Protein AF-A0A3D5WNS2-F1 (afdb_monomer)

Secondary structure (DSSP, 8-state):
--EEEEESS-SS--TTSPEEEEE-TTPPP------TTHHHHHHHHHHHHHTSSS----TTTTTT-TTGGGG--HHHHHHTT--HHHHTT------PPPPPHHHHHHHHHSSTT-HHHHHHHHHHTTT------HHHHHHHHHHHHHTTSTHHHHHHHHHHHHHHHH-

Nearest PDB structures (foldseek):
  8e91-assembly1_F  TM=7.925E-01  e=9.449E-11  Escherichia coli
  6pos-assembly1_D  TM=8.264E-01  e=2.969E-10  Escherichia coli
  6pp8-assembly1_B  TM=8.142E-01  e=6.249E-10  Escherichia coli
  6po3-assembly1_D  TM=8.310E-01  e=1.315E-09  Escherichia coli
  6pp5-assembly1_E  TM=8.214E-01  e=1.242E-09  Escherichia coli

Sequence (167 aa):
GADVEVPVGATNKNAMVPMTTINTRNILFICGGAFPELDKTIKNRLTKQSAIGFMSELKDKYDDDANILEQVTTEDLREFGMIPEFLGRLPVVFTLQAMTEDMLAQVLTQPKNAILKQYQKLLALDEVDLQFDDGAIRAIAKQAAEKKTGARALRAIIEKFMLDIMY

Mean predicted aligned error: 8.2 Å

Radius of gyration: 23.69 Å; Cα contacts (8 Å, |Δi|>4): 138; chains: 1; bounding box: 39×67×57 Å

pLDDT: mean 87.05, std 9.81, range [51.44, 95.62]

Structure (mmCIF, N/CA/C/O backbone):
data_AF-A0A3D5WNS2-F1
#
_entry.id   AF-A0A3D5WNS2-F1
#
loop_
_atom_site.group_PDB
_atom_site.id
_atom_site.type_symbol
_atom_site.label_atom_id
_atom_site.label_alt_id
_atom_site.label_comp_id
_atom_site.label_asym_id
_atom_site.label_entity_id
_atom_site.label_seq_id
_atom_site.pdbx_PDB_ins_code
_atom_site.Cartn_x
_atom_site.Cartn_y
_atom_site.Cartn_z
_atom_site.occupancy
_atom_site.B_iso_or_equiv
_atom_site.auth_seq_id
_atom_site.auth_comp_id
_atom_site.auth_asym_id
_atom_site.auth_atom_id
_atom_site.pdbx_PDB_model_num
ATOM 1 N N . GLY A 1 1 ? 8.238 -17.483 -20.725 1.00 84.75 1 GLY A N 1
ATOM 2 C CA . GLY A 1 1 ? 8.199 -18.646 -19.822 1.00 84.75 1 GLY A CA 1
ATOM 3 C C . GLY A 1 1 ? 9.406 -19.513 -20.084 1.00 84.75 1 GLY A C 1
ATOM 4 O O . GLY A 1 1 ? 9.865 -19.551 -21.218 1.00 84.75 1 GLY A O 1
ATOM 5 N N . ALA A 1 2 ? 9.909 -20.157 -19.044 1.00 91.88 2 ALA A N 1
ATOM 6 C CA . ALA A 1 2 ? 11.010 -21.113 -19.065 1.00 91.88 2 ALA A CA 1
ATOM 7 C C . ALA A 1 2 ? 10.658 -22.309 -18.169 1.00 91.88 2 ALA A C 1
ATOM 9 O O . ALA A 1 2 ? 9.887 -22.143 -17.215 1.00 91.88 2 ALA A O 1
ATOM 10 N N . ASP A 1 3 ? 11.231 -23.471 -18.469 1.00 95.19 3 ASP A N 1
ATOM 11 C CA . ASP A 1 3 ? 11.198 -24.636 -17.589 1.00 95.19 3 ASP A CA 1
ATOM 12 C C . ASP A 1 3 ? 12.325 -24.509 -16.562 1.00 95.19 3 ASP A C 1
ATOM 14 O O . ASP A 1 3 ? 13.487 -24.304 -16.917 1.00 95.19 3 ASP A O 1
ATOM 18 N N . VAL A 1 4 ? 11.970 -24.555 -15.278 1.00 93.00 4 VAL A N 1
ATOM 19 C CA . VAL A 1 4 ? 12.895 -24.323 -14.164 1.00 93.00 4 VAL A CA 1
ATOM 20 C C . VAL A 1 4 ? 12.798 -25.475 -13.176 1.00 93.00 4 VAL A C 1
ATOM 22 O O . VAL A 1 4 ? 11.704 -25.853 -12.764 1.00 93.00 4 VAL A O 1
ATOM 25 N N . GLU A 1 5 ? 13.943 -26.011 -12.760 1.00 91.44 5 GLU A N 1
ATOM 26 C CA . GLU A 1 5 ? 13.999 -27.028 -11.710 1.00 91.44 5 GLU A CA 1
ATOM 27 C C . GLU A 1 5 ? 13.939 -26.393 -10.318 1.00 91.44 5 GLU A C 1
ATOM 29 O O . GLU A 1 5 ? 14.763 -25.528 -9.968 1.00 91.44 5 GLU A O 1
ATOM 34 N N . VAL A 1 6 ? 12.979 -26.851 -9.514 1.00 90.19 6 VAL A N 1
ATOM 35 C CA . VAL A 1 6 ? 12.788 -26.430 -8.123 1.00 90.19 6 VAL A CA 1
ATOM 36 C C . VAL A 1 6 ? 12.886 -27.626 -7.166 1.00 90.19 6 VAL A C 1
ATOM 38 O O . VAL A 1 6 ? 12.419 -28.714 -7.508 1.00 90.19 6 VAL A O 1
ATOM 41 N N . PRO A 1 7 ? 13.476 -27.446 -5.971 1.00 89.56 7 PRO A N 1
ATOM 42 C CA . PRO A 1 7 ? 13.540 -28.495 -4.961 1.00 89.56 7 PRO A CA 1
ATOM 43 C C . PRO A 1 7 ? 12.155 -28.790 -4.375 1.00 89.56 7 PRO A C 1
ATOM 45 O O . PRO A 1 7 ? 11.381 -27.876 -4.082 1.00 89.56 7 PRO A O 1
ATOM 48 N N . VAL A 1 8 ? 11.853 -30.068 -4.165 1.00 86.12 8 VAL A N 1
ATOM 49 C CA . VAL A 1 8 ? 10.630 -30.530 -3.501 1.00 86.12 8 VAL A CA 1
ATOM 50 C C . VAL A 1 8 ? 10.961 -30.895 -2.056 1.00 86.12 8 VAL A C 1
ATOM 52 O O . VAL A 1 8 ? 11.847 -31.702 -1.796 1.00 86.12 8 VAL A O 1
ATOM 55 N N . GLY A 1 9 ? 10.247 -30.299 -1.099 1.00 78.25 9 GLY A N 1
ATOM 56 C CA . GLY A 1 9 ? 10.393 -30.626 0.326 1.00 78.25 9 GLY A CA 1
ATOM 57 C C . GLY A 1 9 ? 11.631 -30.041 1.019 1.00 78.25 9 GLY A C 1
ATOM 58 O O . GLY A 1 9 ? 11.831 -30.299 2.202 1.00 78.25 9 GLY A O 1
ATOM 59 N N . ALA A 1 10 ? 12.435 -29.226 0.332 1.00 76.06 10 ALA A N 1
ATOM 60 C CA . ALA A 1 10 ? 13.524 -28.462 0.935 1.00 76.06 10 ALA A CA 1
ATOM 61 C C . ALA A 1 10 ? 13.638 -27.072 0.297 1.00 76.06 10 ALA A C 1
ATOM 63 O O . ALA A 1 10 ? 13.294 -26.873 -0.865 1.00 76.06 10 ALA A O 1
ATOM 64 N N . THR A 1 11 ? 14.139 -26.103 1.059 1.00 71.31 11 THR A N 1
ATOM 65 C CA . THR A 1 11 ? 14.317 -24.712 0.613 1.00 71.31 11 THR A CA 1
ATOM 66 C C . THR A 1 11 ? 15.625 -24.477 -0.145 1.00 71.31 11 THR A C 1
ATOM 68 O O . THR A 1 11 ? 15.723 -23.512 -0.898 1.00 71.31 11 THR A O 1
ATOM 71 N N . ASN A 1 12 ? 16.615 -25.362 0.009 1.00 73.38 12 ASN A N 1
ATOM 72 C CA . ASN A 1 12 ? 17.928 -25.232 -0.620 1.00 73.38 12 ASN A CA 1
ATOM 73 C C . ASN A 1 12 ? 18.110 -26.231 -1.763 1.00 73.38 12 ASN A C 1
ATOM 75 O O . ASN A 1 12 ? 17.768 -27.408 -1.644 1.00 73.38 12 ASN A O 1
ATOM 79 N N . LYS A 1 13 ? 18.731 -25.769 -2.852 1.00 65.19 13 LYS A N 1
ATOM 80 C CA . LYS A 1 13 ? 19.207 -26.632 -3.937 1.00 65.19 13 LYS A CA 1
ATOM 81 C C . LYS A 1 13 ? 20.469 -27.360 -3.475 1.00 65.19 13 LYS A C 1
ATOM 83 O O . LYS A 1 13 ? 21.562 -26.812 -3.552 1.00 65.19 13 LYS A O 1
ATOM 88 N N . ASN A 1 14 ? 20.310 -28.576 -2.967 1.00 73.62 14 ASN A N 1
ATOM 89 C CA . ASN A 1 14 ? 21.417 -29.496 -2.716 1.00 73.62 14 ASN A CA 1
ATOM 90 C C . ASN A 1 14 ? 21.247 -30.731 -3.613 1.00 73.62 14 ASN A C 1
ATOM 92 O O . ASN A 1 14 ? 20.119 -31.108 -3.919 1.00 73.62 14 ASN A O 1
ATOM 96 N N . ALA A 1 15 ? 22.346 -31.361 -4.028 1.00 68.38 15 ALA A N 1
ATOM 97 C CA . ALA A 1 15 ? 22.359 -32.420 -5.046 1.00 68.38 15 ALA A CA 1
ATOM 98 C C . ALA A 1 15 ? 21.506 -33.655 -4.690 1.00 68.38 15 ALA A C 1
ATOM 100 O O . ALA A 1 15 ? 21.114 -34.410 -5.570 1.00 68.38 15 ALA A O 1
ATOM 101 N N . MET A 1 16 ? 21.216 -33.857 -3.403 1.00 75.19 16 MET A N 1
ATOM 102 C CA . MET A 1 16 ? 20.423 -34.981 -2.898 1.00 75.19 16 MET A CA 1
ATOM 103 C C . MET A 1 16 ? 18.919 -34.663 -2.777 1.00 75.19 16 MET A C 1
ATOM 105 O O . MET A 1 16 ? 18.137 -35.530 -2.394 1.00 75.19 16 MET A O 1
ATOM 109 N N . VAL A 1 17 ? 18.504 -33.424 -3.064 1.00 81.38 17 VAL A N 1
ATOM 110 C CA . VAL A 1 17 ? 17.104 -32.997 -2.951 1.00 81.38 17 VAL A CA 1
ATOM 111 C C . VAL A 1 17 ? 16.360 -33.352 -4.241 1.00 81.38 17 VAL A C 1
ATOM 113 O O . VAL A 1 17 ? 16.830 -32.987 -5.319 1.00 81.38 17 VAL A O 1
ATOM 116 N N . PRO A 1 18 ? 15.201 -34.030 -4.167 1.00 83.12 18 PRO A N 1
ATOM 117 C CA . PRO A 1 18 ? 14.396 -34.307 -5.348 1.00 83.12 18 PRO A CA 1
ATOM 118 C C . PRO A 1 18 ? 13.964 -32.996 -6.011 1.00 83.12 18 PRO A C 1
ATOM 120 O O . PRO A 1 18 ? 13.417 -32.104 -5.361 1.00 83.12 18 PRO A O 1
ATOM 123 N N . MET A 1 19 ? 14.216 -32.886 -7.313 1.00 88.06 19 MET A N 1
ATOM 124 C CA . MET A 1 19 ? 13.867 -31.719 -8.119 1.00 88.06 19 MET A CA 1
ATOM 125 C C . MET A 1 19 ? 12.610 -32.012 -8.936 1.00 88.06 19 MET A C 1
ATOM 127 O O . MET A 1 19 ? 12.396 -33.138 -9.383 1.00 88.06 19 MET A O 1
ATOM 131 N N . THR A 1 20 ? 11.785 -30.993 -9.150 1.00 90.62 20 THR A N 1
ATOM 132 C CA . THR A 1 20 ? 10.671 -31.047 -10.098 1.00 90.62 20 THR A CA 1
ATOM 133 C C . THR A 1 20 ? 10.786 -29.908 -11.098 1.00 90.62 20 THR A C 1
ATOM 135 O O . THR A 1 20 ? 11.241 -28.810 -10.764 1.00 90.62 20 THR A O 1
ATOM 138 N N . THR A 1 21 ? 10.387 -30.167 -12.337 1.00 93.31 21 THR A N 1
ATOM 139 C CA . THR A 1 21 ? 10.397 -29.172 -13.407 1.00 93.31 21 THR A CA 1
ATOM 140 C C . THR A 1 21 ? 9.088 -28.393 -13.394 1.00 93.31 21 THR A C 1
ATOM 142 O O . THR A 1 21 ? 8.007 -28.974 -13.495 1.00 93.31 21 THR A O 1
ATOM 145 N N . ILE A 1 22 ? 9.178 -27.067 -13.303 1.00 94.19 22 ILE A N 1
ATOM 146 C CA . ILE A 1 22 ? 8.030 -26.161 -13.375 1.00 94.19 22 ILE A CA 1
ATOM 147 C C . ILE A 1 22 ? 8.136 -25.294 -14.624 1.00 94.19 22 ILE A C 1
ATOM 149 O O . ILE A 1 22 ? 9.118 -24.577 -14.815 1.00 94.19 22 ILE A O 1
ATOM 153 N N . ASN A 1 23 ? 7.075 -25.293 -15.430 1.00 95.44 23 ASN A N 1
ATOM 154 C CA . ASN A 1 23 ? 6.929 -24.371 -16.547 1.00 95.44 23 ASN A CA 1
ATOM 155 C C . ASN A 1 23 ? 6.353 -23.028 -16.072 1.00 95.44 23 ASN A C 1
ATOM 157 O O . ASN A 1 23 ? 5.238 -22.954 -15.556 1.00 95.44 23 ASN A O 1
ATOM 161 N N . THR A 1 24 ? 7.088 -21.939 -16.290 1.00 95.62 24 THR A N 1
ATOM 162 C CA . THR A 1 24 ? 6.694 -20.592 -15.832 1.00 95.62 24 THR A CA 1
ATOM 163 C C . THR A 1 24 ? 5.862 -19.795 -16.846 1.00 95.62 24 THR A C 1
ATOM 165 O O . THR A 1 24 ? 5.609 -18.611 -16.632 1.00 95.62 24 THR A O 1
ATOM 168 N N . ARG A 1 25 ? 5.437 -20.381 -17.979 1.00 94.81 25 ARG A N 1
ATOM 169 C CA . ARG A 1 25 ? 4.739 -19.654 -19.063 1.00 94.81 25 ARG A CA 1
ATOM 170 C C . ARG A 1 25 ? 3.423 -19.015 -18.620 1.00 94.81 25 ARG A C 1
ATOM 172 O O . ARG A 1 25 ? 3.144 -17.908 -19.063 1.00 94.81 25 ARG A O 1
ATOM 179 N N . ASN A 1 26 ? 2.659 -19.697 -17.770 1.00 94.94 26 ASN A N 1
ATOM 180 C CA . ASN A 1 26 ? 1.325 -19.264 -17.335 1.00 94.94 26 ASN A CA 1
ATOM 181 C C . ASN A 1 26 ? 1.296 -18.800 -15.870 1.00 94.94 26 ASN A C 1
ATOM 183 O O . ASN A 1 26 ? 0.229 -18.705 -15.270 1.00 94.94 26 ASN A O 1
ATOM 187 N N . ILE A 1 27 ? 2.462 -18.535 -15.281 1.00 95.56 27 ILE A N 1
ATOM 188 C CA . ILE A 1 27 ? 2.552 -17.965 -13.938 1.00 95.56 27 ILE A CA 1
ATOM 189 C C . ILE A 1 27 ? 2.427 -16.446 -14.067 1.00 95.56 27 ILE A C 1
ATOM 191 O O . ILE A 1 27 ? 3.184 -15.822 -14.810 1.00 95.56 27 ILE A O 1
ATOM 195 N N . LEU A 1 28 ? 1.470 -15.855 -13.350 1.00 94.75 28 LEU A N 1
ATOM 196 C CA . LEU A 1 28 ? 1.337 -14.405 -13.255 1.00 94.75 28 LEU A CA 1
ATOM 197 C C . LEU A 1 28 ? 2.433 -13.853 -12.340 1.00 94.75 28 LEU A C 1
ATOM 199 O O . LEU A 1 28 ? 2.541 -14.250 -11.181 1.00 94.75 28 LEU A O 1
ATOM 203 N N . PHE A 1 29 ? 3.205 -12.901 -12.854 1.00 94.50 29 PHE A N 1
ATOM 204 C CA . PHE A 1 29 ? 4.195 -12.166 -12.079 1.00 94.50 29 PHE A CA 1
ATOM 205 C C . PHE A 1 29 ? 3.656 -10.774 -11.763 1.00 94.50 29 PHE A C 1
ATOM 207 O O . PHE A 1 29 ? 3.335 -10.009 -12.670 1.00 94.50 29 PHE A O 1
ATOM 214 N N . ILE A 1 30 ? 3.572 -10.450 -10.473 1.00 94.75 30 ILE A N 1
ATOM 215 C CA . ILE A 1 30 ? 3.274 -9.101 -9.989 1.00 94.75 30 ILE A CA 1
ATOM 216 C C . ILE A 1 30 ? 4.536 -8.593 -9.299 1.00 94.75 30 ILE A C 1
ATOM 218 O O . ILE A 1 30 ? 4.905 -9.069 -8.226 1.00 94.75 30 ILE A O 1
ATOM 222 N N . CYS A 1 31 ? 5.214 -7.647 -9.941 1.00 92.44 31 CYS A N 1
ATOM 223 C CA . CYS A 1 31 ? 6.400 -6.992 -9.406 1.00 92.44 31 CYS A CA 1
ATOM 224 C C . CYS A 1 31 ? 5.989 -5.633 -8.836 1.00 92.44 31 CYS A C 1
ATOM 226 O O . CYS A 1 31 ? 5.530 -4.769 -9.575 1.00 92.44 31 CYS A O 1
ATOM 228 N N . GLY A 1 32 ? 6.140 -5.451 -7.526 1.00 92.19 32 GLY A N 1
ATOM 229 C CA . GLY A 1 32 ? 5.806 -4.207 -6.837 1.00 92.19 32 GLY A CA 1
ATOM 230 C C . GLY A 1 32 ? 6.938 -3.769 -5.919 1.00 92.19 32 GLY A C 1
ATOM 231 O O . GLY A 1 32 ? 7.647 -4.601 -5.354 1.00 92.19 32 GLY A O 1
ATOM 232 N N . GLY A 1 33 ? 7.101 -2.460 -5.767 1.00 90.69 33 GLY A N 1
ATOM 233 C CA . GLY A 1 33 ? 8.135 -1.864 -4.931 1.00 90.69 33 GLY A CA 1
ATOM 234 C C . GLY A 1 33 ? 7.880 -0.380 -4.705 1.00 90.69 33 GLY A C 1
ATOM 235 O O . GLY A 1 33 ? 6.992 0.210 -5.317 1.00 90.69 33 GLY A O 1
ATOM 236 N N . ALA A 1 34 ? 8.662 0.210 -3.805 1.00 88.56 34 ALA A N 1
ATOM 237 C CA . ALA A 1 34 ? 8.768 1.657 -3.702 1.00 88.56 34 ALA A CA 1
ATOM 238 C C . ALA A 1 34 ? 9.910 2.120 -4.610 1.00 88.56 34 ALA A C 1
ATOM 240 O O . ALA A 1 34 ? 10.982 1.514 -4.601 1.00 88.56 34 ALA A O 1
ATOM 241 N N . PHE A 1 35 ? 9.684 3.201 -5.352 1.00 90.88 35 PHE A N 1
ATOM 242 C CA . PHE A 1 35 ? 10.666 3.802 -6.253 1.00 90.88 35 PHE A CA 1
ATOM 243 C C . PHE A 1 35 ? 10.939 5.239 -5.793 1.00 90.88 35 PHE A C 1
ATOM 245 O O . PHE A 1 35 ? 10.347 6.174 -6.332 1.00 90.88 35 PHE A O 1
ATOM 252 N N . PRO A 1 36 ? 11.752 5.433 -4.734 1.00 86.94 36 PRO A N 1
ATOM 253 C CA . PRO A 1 36 ? 12.115 6.770 -4.277 1.00 86.94 36 PRO A CA 1
ATOM 254 C C . PRO A 1 36 ? 12.754 7.551 -5.421 1.00 86.94 36 PRO A C 1
ATOM 256 O O . PRO A 1 36 ? 13.501 6.966 -6.191 1.00 86.94 36 PRO A O 1
ATOM 259 N N . GLU A 1 37 ? 12.505 8.854 -5.510 1.00 88.81 37 GLU A N 1
ATOM 260 C CA . GLU A 1 37 ? 13.085 9.745 -6.528 1.00 88.81 37 GLU A CA 1
ATOM 261 C C . GLU A 1 37 ? 12.565 9.561 -7.958 1.00 88.81 37 GLU A C 1
ATOM 263 O O . GLU A 1 37 ? 12.860 10.396 -8.814 1.00 88.81 37 GLU A O 1
ATOM 268 N N . LEU A 1 38 ? 11.737 8.546 -8.229 1.00 92.81 38 LEU A N 1
ATOM 269 C CA . LEU A 1 38 ? 11.050 8.428 -9.518 1.00 92.81 38 LEU A CA 1
ATOM 270 C C . LEU A 1 38 ? 10.148 9.645 -9.783 1.00 92.81 38 LEU A C 1
ATOM 272 O O . LEU A 1 38 ? 10.038 10.105 -10.918 1.00 92.81 38 LEU A O 1
ATOM 276 N N . ASP A 1 39 ? 9.572 10.216 -8.726 1.00 90.56 39 ASP A N 1
ATOM 277 C CA . ASP A 1 39 ? 8.843 11.482 -8.756 1.00 90.56 39 ASP A CA 1
ATOM 278 C C . ASP A 1 39 ? 9.702 12.626 -9.319 1.00 90.56 39 ASP A C 1
ATOM 280 O O . ASP A 1 39 ? 9.226 13.395 -10.152 1.00 90.56 39 ASP A O 1
ATOM 284 N N . LYS A 1 40 ? 10.988 12.702 -8.951 1.00 90.31 40 LYS A N 1
ATOM 285 C CA . LYS A 1 40 ? 11.919 13.715 -9.474 1.00 90.31 40 LYS A CA 1
ATOM 286 C C . LYS A 1 40 ? 12.186 13.517 -10.964 1.00 90.31 40 LYS A C 1
ATOM 288 O O . LYS A 1 40 ? 12.212 14.497 -11.707 1.00 90.31 40 LYS A O 1
ATOM 293 N N . THR A 1 41 ? 12.366 12.273 -11.413 1.00 92.06 41 THR A N 1
ATOM 294 C CA . THR A 1 41 ? 12.555 11.945 -12.838 1.00 92.06 41 THR A CA 1
ATOM 295 C C . THR A 1 41 ? 11.344 12.382 -13.662 1.00 92.06 41 THR A C 1
ATOM 297 O O . THR A 1 41 ? 11.493 13.111 -14.646 1.00 92.06 41 THR A O 1
ATOM 300 N N . ILE A 1 42 ? 10.139 12.043 -13.194 1.00 92.38 42 ILE A N 1
ATOM 301 C CA . ILE A 1 42 ? 8.875 12.436 -13.831 1.00 92.38 42 ILE A CA 1
ATOM 302 C C . ILE A 1 42 ? 8.745 13.967 -13.874 1.00 92.38 42 ILE A C 1
ATOM 304 O O . ILE A 1 42 ? 8.504 14.534 -14.945 1.00 92.38 4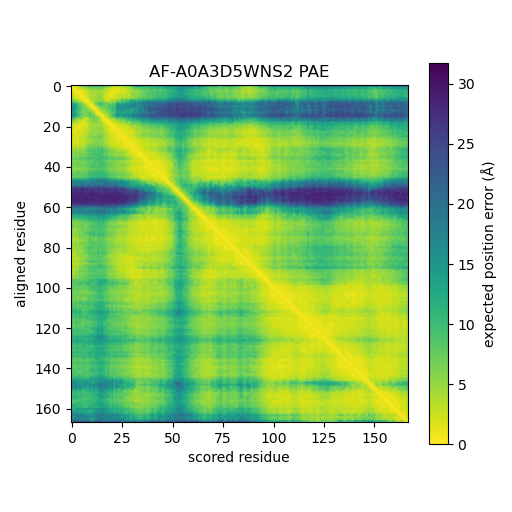2 ILE A O 1
ATOM 308 N N . LYS A 1 43 ? 8.964 14.654 -12.741 1.00 89.44 43 LYS A N 1
ATOM 309 C CA . LYS A 1 43 ? 8.943 16.127 -12.655 1.00 89.44 43 LYS A CA 1
ATOM 310 C C . LYS A 1 43 ? 9.898 16.761 -13.657 1.00 89.44 43 LYS A C 1
ATOM 312 O O . LYS A 1 43 ? 9.499 17.628 -14.430 1.00 89.44 43 LYS A O 1
ATOM 317 N N . ASN A 1 44 ? 11.146 16.298 -13.694 1.00 88.44 44 ASN A N 1
ATOM 318 C CA . ASN A 1 44 ? 12.162 16.828 -14.597 1.00 88.44 44 ASN A CA 1
ATOM 319 C C . ASN A 1 44 ? 11.729 16.729 -16.063 1.00 88.44 44 ASN A C 1
ATOM 321 O O . ASN A 1 44 ? 11.920 17.686 -16.818 1.00 88.44 44 ASN A O 1
ATOM 325 N N . ARG A 1 45 ? 11.127 15.607 -16.471 1.00 89.56 45 ARG A N 1
ATOM 326 C CA . ARG A 1 45 ? 10.599 15.440 -17.830 1.00 89.56 45 ARG A CA 1
ATOM 327 C C . ARG A 1 45 ? 9.449 16.410 -18.112 1.00 89.56 45 ARG A C 1
ATOM 329 O O . ARG A 1 45 ? 9.491 17.113 -19.124 1.00 89.56 45 ARG A O 1
ATOM 336 N N . LEU A 1 46 ? 8.451 16.475 -17.228 1.00 86.75 46 LEU A N 1
ATOM 337 C CA . LEU A 1 46 ? 7.267 17.329 -17.404 1.00 86.75 46 LEU A CA 1
ATOM 338 C C . LEU A 1 46 ? 7.632 18.823 -17.442 1.00 86.75 46 LEU A C 1
ATOM 340 O O . LEU A 1 46 ? 7.128 19.577 -18.282 1.00 86.75 46 LEU A O 1
ATOM 344 N N . THR A 1 47 ? 8.564 19.253 -16.591 1.00 82.81 47 THR A N 1
ATOM 345 C CA . THR A 1 47 ? 9.043 20.640 -16.547 1.00 82.81 47 THR A CA 1
ATOM 346 C C . THR A 1 47 ? 9.883 20.989 -17.777 1.00 82.81 47 THR A C 1
ATOM 348 O O . THR A 1 47 ? 9.714 22.071 -18.340 1.00 82.81 47 THR A O 1
ATOM 351 N N . LYS A 1 48 ? 10.739 20.075 -18.266 1.00 78.19 48 LYS A N 1
ATOM 352 C CA . LYS A 1 48 ? 11.506 20.277 -19.514 1.00 78.19 48 LYS A CA 1
ATOM 353 C C . LYS A 1 48 ? 10.595 20.417 -20.736 1.00 78.19 48 LYS A C 1
ATOM 355 O O . LYS A 1 48 ? 10.836 21.296 -21.558 1.00 78.19 48 LYS A O 1
ATOM 360 N N . GLN A 1 49 ? 9.544 19.600 -20.842 1.00 69.81 49 GLN A N 1
ATOM 361 C CA . GLN A 1 49 ? 8.555 19.709 -21.925 1.00 69.81 49 GLN A CA 1
ATOM 362 C C . GLN A 1 49 ? 7.811 21.052 -21.901 1.00 69.81 49 GLN A C 1
ATOM 364 O O . GLN A 1 49 ? 7.516 21.612 -22.953 1.00 69.81 49 GLN A O 1
ATOM 369 N N . SER A 1 50 ? 7.560 21.596 -20.709 1.00 65.88 50 SER A N 1
ATOM 370 C CA . SER A 1 50 ? 6.821 22.852 -20.520 1.00 65.88 50 SER A CA 1
ATOM 371 C C . SER A 1 50 ? 7.671 24.114 -20.751 1.00 65.88 50 SER A C 1
ATOM 373 O O . SER A 1 50 ? 7.122 25.200 -20.908 1.00 65.88 50 SER A O 1
ATOM 375 N N . ALA A 1 51 ? 9.004 23.999 -20.778 1.00 62.31 51 ALA A N 1
ATOM 376 C CA . ALA A 1 51 ? 9.926 25.134 -20.900 1.00 62.31 51 ALA A CA 1
ATOM 377 C C . ALA A 1 51 ? 10.158 25.618 -22.349 1.00 62.31 51 ALA A C 1
ATOM 379 O O . ALA A 1 51 ? 10.774 26.664 -22.555 1.00 62.31 51 ALA A O 1
ATOM 380 N N . ILE A 1 52 ? 9.677 24.884 -23.358 1.00 62.22 52 ILE A N 1
ATOM 381 C CA . ILE A 1 52 ? 9.814 25.239 -24.779 1.00 62.22 52 ILE A CA 1
ATOM 382 C C . ILE A 1 52 ? 8.571 26.040 -25.206 1.00 62.22 52 ILE A C 1
ATOM 384 O O . ILE A 1 52 ? 7.645 25.516 -25.817 1.00 62.22 52 ILE A O 1
ATOM 388 N N . GLY A 1 53 ? 8.523 27.323 -24.836 1.00 54.88 53 GLY A N 1
ATOM 389 C CA . GLY A 1 53 ? 7.440 28.243 -25.200 1.00 54.88 53 GLY A CA 1
ATOM 390 C C . GLY A 1 53 ? 7.617 29.630 -24.575 1.00 54.88 53 GLY A C 1
ATOM 391 O O . GLY A 1 53 ? 8.108 29.751 -23.460 1.00 54.88 53 GLY A O 1
ATOM 392 N N . PHE A 1 54 ? 7.214 30.685 -25.290 1.00 56.31 54 PHE A N 1
ATOM 393 C CA . PHE A 1 54 ? 7.440 32.115 -24.982 1.00 56.31 54 PHE A CA 1
ATOM 394 C C . PHE A 1 54 ? 6.735 32.654 -23.703 1.00 56.31 54 PHE A C 1
ATOM 396 O O . PHE A 1 54 ? 6.671 33.863 -23.505 1.00 56.31 54 PHE A O 1
ATOM 403 N N . MET A 1 55 ? 6.204 31.775 -22.844 1.00 51.44 55 MET A N 1
ATOM 404 C CA . MET A 1 55 ? 5.431 32.061 -21.620 1.00 51.44 55 MET A CA 1
ATOM 405 C C . MET A 1 55 ? 5.821 31.060 -20.510 1.00 51.44 55 MET A C 1
ATOM 407 O O . MET A 1 55 ? 5.015 30.235 -20.083 1.00 51.44 55 MET A O 1
ATOM 411 N N . SER A 1 56 ? 7.087 31.044 -20.089 1.00 55.88 56 SER A N 1
ATOM 412 C CA . SER A 1 56 ? 7.624 30.041 -19.156 1.00 55.88 56 SER A CA 1
ATOM 413 C C . SER A 1 56 ? 7.373 30.372 -17.674 1.00 55.88 56 SER A C 1
ATOM 415 O O . SER A 1 56 ? 8.304 30.480 -16.880 1.00 55.88 56 SER A O 1
ATOM 417 N N . GLU A 1 57 ? 6.106 30.456 -17.269 1.00 55.16 57 GLU A N 1
ATOM 418 C CA . GLU A 1 57 ? 5.697 30.449 -15.852 1.00 55.16 57 GLU A CA 1
ATOM 419 C C . GLU A 1 57 ? 5.147 29.071 -15.453 1.00 55.16 57 GLU A C 1
ATOM 421 O O . GLU A 1 57 ? 3.952 28.913 -15.233 1.00 55.16 57 GLU A O 1
ATOM 426 N N . LEU A 1 58 ? 5.978 28.022 -15.417 1.00 57.38 58 LEU A N 1
ATOM 427 C CA . LEU A 1 58 ? 5.480 26.669 -15.093 1.00 57.38 58 LEU A CA 1
ATOM 428 C C . LEU A 1 58 ? 6.442 25.788 -14.279 1.00 57.38 58 LEU A C 1
ATOM 430 O O . LEU A 1 58 ? 6.239 24.577 -14.220 1.00 57.38 58 LEU A O 1
ATOM 434 N N . LYS A 1 59 ? 7.470 26.352 -13.626 1.00 56.16 59 LYS A N 1
ATOM 435 C CA . LYS A 1 59 ? 8.386 25.537 -12.801 1.00 56.16 59 LYS A CA 1
ATOM 436 C C . LYS A 1 59 ? 7.693 24.853 -11.617 1.00 56.16 59 LYS A C 1
ATOM 438 O O . LYS A 1 59 ? 8.079 23.738 -11.292 1.00 56.16 59 LYS A O 1
ATOM 443 N N . ASP A 1 60 ? 6.616 25.440 -11.098 1.00 65.38 60 ASP A N 1
ATOM 444 C CA . ASP A 1 60 ? 6.017 24.998 -9.832 1.00 65.38 60 ASP A CA 1
ATOM 445 C C . ASP A 1 60 ? 4.724 24.179 -10.016 1.00 65.38 60 ASP A C 1
ATOM 447 O O . ASP A 1 60 ? 4.160 23.677 -9.048 1.00 65.38 60 ASP A O 1
ATOM 451 N N . LYS A 1 61 ? 4.238 23.991 -11.256 1.00 71.75 61 LYS A N 1
ATOM 452 C CA . LYS A 1 61 ? 2.928 23.353 -11.518 1.00 71.75 61 LYS A CA 1
ATOM 453 C C . LYS A 1 61 ? 2.820 21.928 -10.961 1.00 71.75 61 LYS A C 1
ATOM 455 O O . LYS A 1 61 ? 1.728 21.488 -10.618 1.00 71.75 61 LYS A O 1
ATOM 460 N N . TYR A 1 62 ? 3.934 21.207 -10.921 1.00 74.81 62 TYR A N 1
ATOM 461 C CA . TYR A 1 62 ? 3.971 19.793 -10.552 1.00 74.81 62 TYR A CA 1
ATOM 462 C C . TYR A 1 62 ? 4.616 19.552 -9.188 1.00 74.81 62 TYR A C 1
ATOM 464 O O . TYR A 1 62 ? 4.795 18.397 -8.802 1.00 74.81 62 TYR A O 1
ATOM 472 N N . ASP A 1 63 ? 5.001 20.605 -8.459 1.00 74.25 63 ASP A N 1
ATOM 473 C CA . ASP A 1 63 ? 5.776 20.415 -7.238 1.00 74.25 63 ASP A CA 1
ATOM 474 C C . ASP A 1 63 ? 4.960 19.838 -6.081 1.00 74.25 63 ASP A C 1
ATOM 476 O O . ASP A 1 63 ? 5.463 18.954 -5.378 1.00 74.25 63 ASP A O 1
ATOM 480 N N . ASP A 1 64 ? 3.687 20.225 -5.994 1.00 75.56 64 ASP A N 1
ATOM 48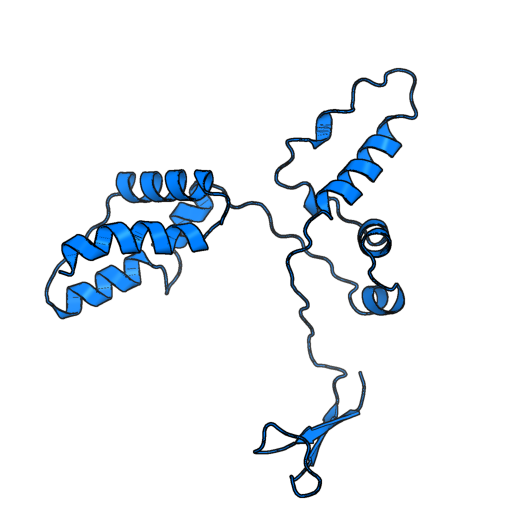1 C CA . ASP A 1 64 ? 2.737 19.786 -4.967 1.00 75.56 64 ASP A CA 1
ATOM 482 C C . ASP A 1 64 ? 1.797 18.652 -5.426 1.00 75.56 64 ASP A C 1
ATOM 484 O O . ASP A 1 64 ? 0.844 18.306 -4.724 1.00 75.56 64 ASP A O 1
ATOM 488 N N . ASP A 1 65 ? 2.041 18.047 -6.594 1.00 82.56 65 ASP A N 1
ATOM 489 C CA . ASP A 1 65 ? 1.203 16.950 -7.089 1.00 82.56 65 ASP A CA 1
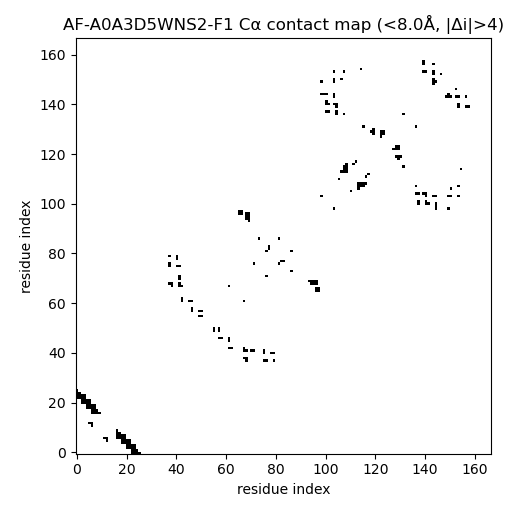ATOM 490 C C . ASP A 1 65 ? 1.487 15.642 -6.327 1.00 82.56 65 ASP A C 1
ATOM 492 O O . ASP A 1 65 ? 2.460 14.925 -6.584 1.00 82.56 65 ASP A O 1
ATOM 496 N N . ALA A 1 66 ? 0.599 15.314 -5.386 1.00 79.25 66 ALA A N 1
ATOM 497 C CA . ALA A 1 66 ? 0.671 14.102 -4.574 1.00 79.25 66 ALA A CA 1
ATOM 498 C C . ALA A 1 66 ? 0.530 12.799 -5.386 1.00 79.25 66 ALA A C 1
ATOM 500 O O . ALA A 1 66 ? 0.912 11.736 -4.889 1.00 79.25 66 ALA A O 1
ATOM 501 N N . ASN A 1 67 ? 0.007 12.869 -6.614 1.00 85.88 67 ASN A N 1
ATOM 502 C CA . ASN A 1 67 ? -0.246 11.720 -7.483 1.00 85.88 67 ASN A CA 1
ATOM 503 C C . ASN A 1 67 ? 0.624 11.740 -8.746 1.00 85.88 67 ASN A C 1
ATOM 505 O O . ASN A 1 67 ? 0.328 11.049 -9.718 1.00 85.88 67 ASN A O 1
ATOM 509 N N . ILE A 1 68 ? 1.751 12.457 -8.722 1.00 89.81 68 ILE A N 1
ATOM 510 C CA . ILE A 1 68 ? 2.651 12.596 -9.875 1.00 89.81 68 ILE A CA 1
ATOM 511 C C . ILE A 1 68 ? 3.121 11.268 -10.487 1.00 89.81 68 ILE A C 1
ATOM 513 O O . ILE A 1 68 ? 3.427 11.197 -11.676 1.00 89.81 68 ILE A O 1
ATOM 517 N N . LEU A 1 69 ? 3.145 10.194 -9.692 1.00 91.19 69 LEU A N 1
ATOM 518 C CA . LEU A 1 69 ? 3.484 8.852 -10.160 1.00 91.19 69 LEU A CA 1
ATOM 519 C C . LEU A 1 69 ? 2.512 8.335 -11.231 1.00 91.19 69 LEU A C 1
ATOM 521 O O . LEU A 1 69 ? 2.926 7.536 -12.062 1.00 91.19 69 LEU A O 1
ATOM 525 N N . GLU A 1 70 ? 1.265 8.809 -11.277 1.00 91.88 70 GLU A N 1
ATOM 526 C CA . GLU A 1 70 ? 0.298 8.449 -12.329 1.00 91.88 70 GLU A CA 1
ATOM 527 C C . GLU A 1 70 ? 0.751 8.877 -13.731 1.00 91.88 70 GLU A C 1
ATOM 529 O O . GLU A 1 70 ? 0.304 8.317 -14.728 1.00 91.88 70 GLU A O 1
ATOM 534 N N . GLN A 1 71 ? 1.675 9.837 -13.816 1.00 90.88 71 GLN A N 1
ATOM 535 C CA . GLN A 1 71 ? 2.260 10.307 -15.070 1.00 90.88 71 GLN A CA 1
ATOM 536 C C . GLN A 1 71 ? 3.485 9.485 -15.502 1.00 90.88 71 GLN A C 1
ATOM 538 O O . GLN A 1 71 ? 4.179 9.879 -16.443 1.00 90.88 71 GLN A O 1
ATOM 543 N N . VAL A 1 72 ? 3.806 8.382 -14.818 1.00 93.94 72 VAL A N 1
ATOM 544 C CA . VAL A 1 72 ? 4.979 7.562 -15.138 1.00 93.94 72 VAL A CA 1
ATOM 545 C C . VAL A 1 72 ? 4.902 7.003 -16.559 1.00 93.94 72 VAL A C 1
ATOM 547 O O . VAL A 1 72 ? 3.864 6.524 -17.017 1.00 93.94 72 VAL A O 1
ATOM 550 N N . THR A 1 73 ? 6.033 7.015 -17.254 1.00 92.00 73 THR A N 1
ATOM 551 C CA . THR A 1 73 ? 6.201 6.341 -18.542 1.00 92.00 73 THR A CA 1
ATOM 552 C C . THR A 1 73 ? 7.332 5.322 -18.479 1.00 92.00 73 THR A C 1
ATOM 554 O O . THR A 1 73 ? 8.143 5.277 -17.550 1.00 92.00 73 THR A O 1
ATOM 557 N N . THR A 1 74 ? 7.415 4.488 -19.512 1.00 90.50 74 THR A N 1
ATOM 558 C CA . THR A 1 74 ? 8.522 3.541 -19.684 1.00 90.50 74 THR A CA 1
ATOM 559 C C . THR A 1 74 ? 9.878 4.240 -19.810 1.00 90.50 74 THR A C 1
ATOM 561 O O . THR A 1 74 ? 10.893 3.669 -19.412 1.00 90.50 74 THR A O 1
ATOM 564 N N . GLU A 1 75 ? 9.910 5.474 -20.321 1.00 91.25 75 GLU A N 1
ATOM 565 C CA . GLU A 1 75 ? 11.130 6.276 -20.428 1.00 91.25 75 GLU A CA 1
ATOM 566 C C . GLU A 1 75 ? 11.650 6.695 -19.053 1.00 91.25 75 GLU A C 1
ATOM 568 O O . GLU A 1 75 ? 12.855 6.582 -18.824 1.00 91.25 75 GLU A O 1
ATOM 573 N N . ASP A 1 76 ? 10.763 7.072 -18.125 1.00 93.81 76 ASP A N 1
ATOM 574 C CA . ASP A 1 76 ? 11.167 7.413 -16.754 1.00 93.81 76 ASP A CA 1
ATOM 575 C C . ASP A 1 76 ? 11.732 6.198 -16.033 1.00 93.81 76 ASP A C 1
ATOM 577 O O . ASP A 1 76 ? 12.741 6.300 -15.345 1.00 93.81 76 ASP A O 1
ATOM 581 N N . LEU A 1 77 ? 11.103 5.030 -16.201 1.00 93.12 77 LEU A N 1
ATOM 582 C CA . LEU A 1 77 ? 11.578 3.790 -15.588 1.00 93.12 77 LEU A CA 1
ATOM 583 C C . LEU A 1 77 ? 12.960 3.404 -16.123 1.00 93.12 77 LEU A C 1
ATOM 585 O O . LEU A 1 77 ? 13.803 2.917 -15.368 1.00 93.12 77 LEU A O 1
ATOM 589 N N . ARG A 1 78 ? 13.217 3.651 -17.412 1.00 92.00 78 ARG A N 1
ATOM 590 C CA . ARG A 1 78 ? 14.539 3.454 -18.014 1.00 92.00 78 ARG A CA 1
ATOM 591 C C . ARG A 1 78 ? 15.563 4.443 -17.457 1.00 92.00 78 ARG A C 1
ATOM 593 O O . ARG A 1 78 ? 16.657 4.020 -17.100 1.00 92.00 78 ARG A O 1
ATOM 600 N N . GLU A 1 79 ? 15.224 5.730 -17.366 1.00 92.25 79 GLU A N 1
ATOM 601 C CA . GLU A 1 79 ? 16.100 6.758 -16.777 1.00 92.25 79 GLU A CA 1
ATOM 602 C C . GLU A 1 79 ? 16.375 6.487 -15.289 1.00 92.25 79 GLU A C 1
ATOM 604 O O . GLU A 1 79 ? 17.492 6.688 -14.819 1.00 92.25 79 GLU A O 1
ATOM 609 N N . PHE A 1 80 ? 15.398 5.924 -14.577 1.00 93.00 80 PHE A N 1
ATOM 610 C CA . PHE A 1 80 ? 15.532 5.448 -13.201 1.00 93.00 80 PHE A CA 1
ATOM 611 C C . PHE A 1 80 ? 16.488 4.246 -13.056 1.00 93.00 80 PHE A C 1
ATOM 613 O O . PHE A 1 80 ? 16.961 3.963 -11.957 1.00 93.00 80 PHE A O 1
ATOM 620 N N . GLY A 1 81 ? 16.802 3.542 -14.151 1.00 91.94 81 GLY A N 1
ATOM 621 C CA . GLY A 1 81 ? 17.780 2.449 -14.181 1.00 91.94 81 GLY A CA 1
ATOM 622 C C . GLY A 1 81 ? 17.205 1.070 -14.512 1.00 91.94 81 GLY A C 1
ATOM 623 O O . GLY A 1 81 ? 17.923 0.073 -14.427 1.00 91.94 81 GLY A O 1
ATOM 624 N N . MET A 1 82 ? 15.930 0.977 -14.899 1.00 92.88 82 MET A N 1
ATOM 625 C CA . MET A 1 82 ? 15.349 -0.288 -15.352 1.00 92.88 82 MET A CA 1
ATOM 626 C C . MET A 1 82 ? 15.818 -0.633 -16.765 1.00 92.88 82 MET A C 1
ATOM 628 O O . MET A 1 82 ? 15.797 0.187 -17.683 1.00 92.88 82 MET A O 1
ATOM 632 N N . ILE A 1 83 ? 16.198 -1.892 -16.951 1.00 94.75 83 ILE A N 1
ATOM 633 C CA . ILE A 1 83 ? 16.689 -2.403 -18.231 1.00 94.75 83 ILE A CA 1
ATOM 634 C C . ILE A 1 83 ? 15.501 -2.614 -19.199 1.00 94.75 83 ILE A C 1
ATOM 636 O O . ILE A 1 83 ? 14.492 -3.201 -18.788 1.00 94.75 83 ILE A O 1
ATOM 640 N N . PRO A 1 84 ? 15.587 -2.194 -20.479 1.00 90.56 84 PRO A N 1
ATOM 641 C CA . PRO A 1 84 ? 14.489 -2.313 -21.448 1.00 90.56 84 PRO A CA 1
ATOM 642 C C . PRO A 1 84 ? 13.939 -3.734 -21.614 1.00 90.56 84 PRO A C 1
ATOM 644 O O . PRO A 1 84 ? 12.729 -3.928 -21.710 1.00 90.56 84 PRO A O 1
ATOM 647 N N . GLU A 1 85 ? 14.806 -4.741 -21.593 1.00 92.75 85 GLU A N 1
ATOM 648 C CA . GLU A 1 85 ? 14.450 -6.156 -21.708 1.00 92.75 85 GLU A CA 1
ATOM 649 C C . GLU A 1 85 ? 13.589 -6.634 -20.534 1.00 92.75 85 GLU A C 1
ATOM 651 O O . GLU A 1 85 ? 12.758 -7.531 -20.693 1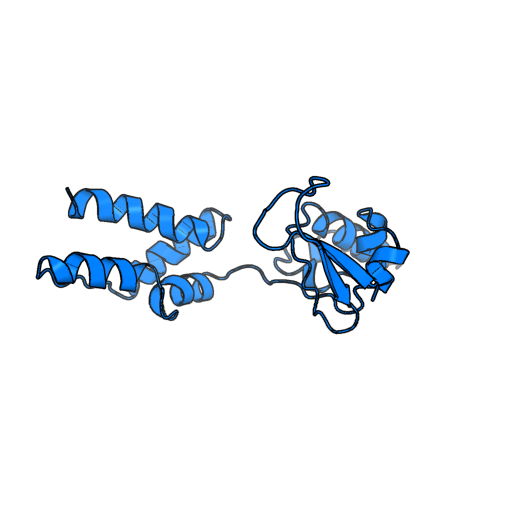.00 92.75 85 GLU A O 1
ATOM 656 N N . PHE A 1 86 ? 13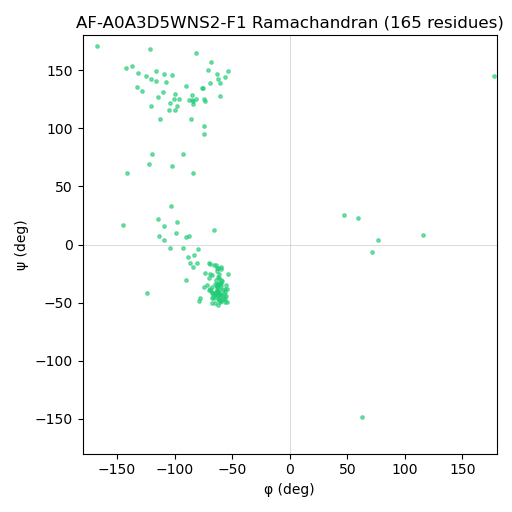.780 -6.040 -19.353 1.00 91.81 86 PHE A N 1
ATOM 657 C CA . PHE A 1 86 ? 12.972 -6.322 -18.173 1.00 91.81 86 PHE A CA 1
ATOM 658 C C . PHE A 1 86 ? 11.617 -5.617 -18.255 1.00 91.81 86 PHE A C 1
ATOM 660 O O . PHE A 1 86 ? 10.585 -6.263 -18.074 1.00 91.81 86 PHE A O 1
ATOM 667 N N . LEU A 1 87 ? 11.606 -4.332 -18.622 1.00 91.00 87 LEU A N 1
ATOM 668 C CA . LEU A 1 87 ? 10.369 -3.571 -18.838 1.00 91.00 87 LEU A CA 1
ATOM 669 C C . LEU A 1 87 ? 9.503 -4.188 -19.944 1.00 91.00 87 LEU A C 1
ATOM 671 O O . LEU A 1 87 ? 8.286 -4.255 -19.809 1.00 91.00 87 LEU A O 1
ATOM 675 N N . GLY A 1 88 ? 10.117 -4.741 -20.993 1.00 91.19 88 GLY A N 1
ATOM 676 C CA . GLY A 1 88 ? 9.409 -5.454 -22.059 1.00 91.19 88 GLY A CA 1
ATOM 677 C C . GLY A 1 88 ? 8.673 -6.716 -21.588 1.00 91.19 88 GLY A C 1
ATOM 678 O O . GLY A 1 88 ? 7.743 -7.168 -22.254 1.00 91.19 88 GLY A O 1
ATOM 679 N N . ARG A 1 89 ? 9.045 -7.281 -20.431 1.00 92.00 89 ARG A N 1
ATOM 680 C CA . ARG A 1 89 ? 8.326 -8.399 -19.791 1.00 92.00 89 ARG A CA 1
ATOM 681 C C . ARG A 1 89 ? 7.213 -7.933 -18.849 1.00 92.00 89 ARG A C 1
ATOM 683 O O . ARG A 1 89 ? 6.420 -8.765 -18.418 1.00 92.00 89 ARG A O 1
ATOM 690 N N . LEU A 1 90 ? 7.150 -6.636 -18.544 1.00 90.94 90 LEU A N 1
ATOM 691 C CA . LEU A 1 90 ? 6.189 -6.005 -17.640 1.00 90.94 90 LEU A CA 1
ATOM 692 C C . LEU A 1 90 ? 5.400 -4.912 -18.391 1.00 90.94 90 LEU A C 1
ATOM 694 O O . LEU A 1 90 ? 5.577 -3.726 -18.124 1.00 90.94 90 LEU A O 1
ATOM 698 N N . PRO A 1 91 ? 4.523 -5.287 -19.345 1.00 86.62 91 PRO A N 1
ATOM 699 C CA . PRO A 1 91 ? 3.808 -4.321 -20.185 1.00 86.62 91 PRO A CA 1
ATOM 700 C C . PRO A 1 91 ? 2.740 -3.517 -19.429 1.00 86.62 91 PRO A C 1
ATOM 702 O O . PRO A 1 91 ? 2.255 -2.512 -19.939 1.00 86.62 91 PRO A O 1
ATOM 705 N N . VAL A 1 92 ? 2.346 -3.970 -18.236 1.00 91.50 92 VAL A N 1
ATOM 706 C CA . VAL A 1 92 ? 1.354 -3.304 -17.392 1.00 91.50 92 VAL A CA 1
ATOM 707 C C . VAL A 1 92 ? 2.077 -2.625 -16.239 1.00 91.50 92 VAL A C 1
ATOM 709 O O . VAL A 1 92 ? 2.663 -3.294 -15.389 1.00 91.50 92 VAL A O 1
ATOM 712 N N . VAL A 1 93 ? 1.999 -1.297 -16.207 1.00 91.06 93 VAL A N 1
ATOM 713 C CA . VAL A 1 93 ? 2.485 -0.464 -15.104 1.00 91.06 93 VAL A CA 1
ATOM 714 C C . VAL A 1 93 ? 1.273 0.121 -14.395 1.00 91.06 93 VAL A C 1
ATOM 716 O O . VAL A 1 93 ? 0.366 0.643 -15.037 1.00 91.06 93 VAL A O 1
ATOM 719 N N . PHE A 1 94 ? 1.251 0.007 -13.071 1.00 92.31 94 PHE A N 1
ATOM 720 C CA . PHE A 1 94 ? 0.196 0.563 -12.236 1.00 92.31 94 PHE A CA 1
ATOM 721 C C . PHE A 1 94 ? 0.821 1.319 -11.071 1.00 92.31 94 PHE A C 1
ATOM 723 O O . PHE A 1 94 ? 1.755 0.826 -10.434 1.00 92.31 94 PHE A O 1
ATOM 730 N N . THR A 1 95 ? 0.300 2.505 -10.789 1.00 92.00 95 THR A N 1
ATOM 731 C CA . THR A 1 95 ? 0.770 3.371 -9.710 1.00 92.00 95 THR A CA 1
ATOM 732 C C . THR A 1 95 ? -0.250 3.410 -8.587 1.00 92.00 95 THR A C 1
ATOM 734 O O . THR A 1 95 ? -1.454 3.297 -8.806 1.00 92.00 95 THR A O 1
ATOM 737 N N . LEU A 1 96 ? 0.236 3.5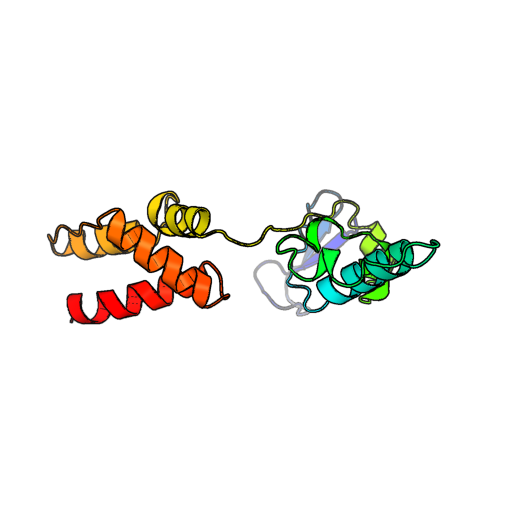42 -7.357 1.00 89.75 96 LEU A N 1
ATOM 738 C CA . LEU A 1 96 ? -0.620 3.699 -6.188 1.00 89.75 96 LEU A CA 1
ATOM 739 C C . LEU A 1 96 ? -0.685 5.178 -5.820 1.00 89.75 96 LEU A C 1
ATOM 741 O O . LEU A 1 96 ? 0.352 5.826 -5.687 1.00 89.75 96 LEU A O 1
ATOM 745 N N . GLN A 1 97 ? -1.903 5.679 -5.642 1.00 86.12 97 GLN A N 1
ATOM 746 C CA . GLN A 1 97 ? -2.161 7.038 -5.177 1.00 86.12 97 GLN A CA 1
ATOM 747 C C . GLN A 1 97 ? -1.734 7.234 -3.718 1.00 86.12 97 GLN A C 1
ATOM 749 O O . GLN A 1 97 ? -1.684 6.281 -2.924 1.00 86.12 97 GLN A O 1
ATOM 754 N N . ALA A 1 98 ? -1.474 8.486 -3.349 1.00 83.94 98 ALA A N 1
ATOM 755 C CA . ALA A 1 98 ? -1.240 8.847 -1.959 1.00 83.94 98 ALA A CA 1
ATOM 756 C C . ALA A 1 98 ? -2.488 8.556 -1.102 1.00 83.94 98 ALA A C 1
ATOM 758 O O . ALA A 1 98 ? -3.625 8.745 -1.532 1.00 83.94 98 ALA A O 1
ATOM 759 N N . MET A 1 99 ? -2.283 8.091 0.134 1.00 86.88 99 MET A N 1
ATOM 760 C CA . MET A 1 99 ? -3.399 7.852 1.049 1.00 86.88 99 MET A CA 1
ATOM 761 C C . MET A 1 99 ? -3.967 9.172 1.571 1.00 86.88 99 MET A C 1
ATOM 763 O O . MET A 1 99 ? -3.252 9.943 2.211 1.00 86.88 99 MET A O 1
ATOM 767 N N . THR A 1 100 ? -5.264 9.384 1.361 1.00 88.94 100 THR A N 1
ATOM 768 C CA . THR A 1 100 ? -6.007 10.498 1.961 1.00 88.94 100 THR A CA 1
ATOM 769 C C . THR A 1 100 ? -6.417 10.185 3.403 1.00 88.94 100 THR A C 1
ATOM 771 O O . THR A 1 100 ? -6.409 9.026 3.831 1.00 88.94 100 THR A O 1
ATOM 774 N N . GLU A 1 101 ? -6.811 11.214 4.158 1.00 90.62 101 GLU A N 1
ATOM 775 C CA . GLU A 1 101 ? -7.378 11.050 5.505 1.00 90.62 101 GLU A CA 1
ATOM 776 C C . GLU A 1 101 ? -8.589 10.102 5.493 1.00 90.62 101 GLU A C 1
ATOM 778 O O . GLU A 1 101 ? -8.653 9.167 6.292 1.00 90.62 101 GLU A O 1
ATOM 783 N N . ASP A 1 102 ? -9.491 10.258 4.522 1.00 92.62 102 ASP A N 1
ATOM 784 C CA . ASP A 1 102 ? -10.663 9.389 4.379 1.00 92.62 102 ASP A CA 1
ATOM 785 C C . ASP A 1 102 ? -10.271 7.935 4.088 1.00 92.62 102 ASP A C 1
ATOM 787 O O . ASP A 1 102 ? -10.832 7.006 4.673 1.00 92.62 102 ASP A O 1
ATOM 791 N N . MET A 1 103 ? -9.266 7.708 3.233 1.00 92.81 103 MET A N 1
ATOM 792 C CA . MET A 1 103 ? -8.753 6.358 2.973 1.00 92.81 103 MET A CA 1
ATOM 793 C C . MET A 1 103 ? -8.144 5.735 4.234 1.00 92.81 103 MET A C 1
ATOM 795 O O . MET A 1 103 ? -8.332 4.545 4.488 1.00 92.81 103 MET A O 1
ATOM 799 N N . LEU A 1 104 ? -7.424 6.517 5.042 1.00 93.06 104 LEU A N 1
ATOM 800 C CA . LEU A 1 104 ? -6.855 6.053 6.310 1.00 93.06 104 LEU A CA 1
ATOM 801 C C . LEU A 1 104 ? -7.957 5.681 7.315 1.00 93.06 104 LEU A C 1
ATOM 803 O O . LEU A 1 104 ? -7.879 4.618 7.938 1.00 93.06 104 LEU A O 1
ATOM 807 N N . ALA A 1 105 ? -9.012 6.493 7.417 1.00 94.19 105 ALA A N 1
ATOM 808 C CA . ALA A 1 105 ? -10.186 6.191 8.237 1.00 94.19 105 ALA A CA 1
ATOM 809 C C . ALA A 1 105 ? -10.908 4.916 7.763 1.00 94.19 105 ALA A C 1
ATOM 811 O O . ALA A 1 105 ? -11.297 4.068 8.574 1.00 94.19 105 ALA A O 1
ATOM 812 N N . GLN A 1 106 ? -11.027 4.719 6.447 1.00 93.94 106 GLN A N 1
ATOM 813 C CA . GLN A 1 106 ? -11.571 3.483 5.883 1.00 93.94 106 GLN A CA 1
ATOM 814 C C . GLN A 1 106 ? -10.697 2.274 6.219 1.00 93.94 106 GLN A C 1
ATOM 816 O O . GLN A 1 106 ? -11.228 1.236 6.604 1.00 93.94 106 GLN A O 1
ATOM 821 N N . VAL A 1 107 ? -9.368 2.385 6.147 1.00 92.88 107 VAL A N 1
ATOM 822 C CA . VAL A 1 107 ? -8.452 1.287 6.508 1.00 92.88 107 VAL A CA 1
ATOM 823 C C . VAL A 1 107 ? -8.600 0.865 7.976 1.00 92.88 107 VAL A C 1
ATOM 825 O O . VAL A 1 107 ? -8.471 -0.323 8.284 1.00 92.88 107 VAL A O 1
ATOM 828 N N . LEU A 1 108 ? -8.919 1.798 8.877 1.00 92.50 108 LEU A N 1
ATOM 829 C CA . LEU A 1 108 ? -9.171 1.504 10.292 1.00 92.50 108 LEU A CA 1
ATOM 830 C C . LEU A 1 108 ? -10.467 0.721 10.549 1.00 92.50 108 LEU A C 1
ATOM 832 O O . LEU A 1 108 ? -10.547 0.020 11.558 1.00 92.50 108 LEU A O 1
ATOM 836 N N . THR A 1 109 ? -11.461 0.818 9.661 1.00 93.12 109 THR A N 1
ATOM 837 C CA . THR A 1 109 ? -12.847 0.396 9.945 1.00 93.12 109 THR A CA 1
ATOM 838 C C . THR A 1 109 ? -13.407 -0.629 8.957 1.00 93.12 109 THR A C 1
ATOM 840 O O . THR A 1 109 ? -14.060 -1.592 9.360 1.00 93.12 109 THR A O 1
ATOM 843 N N . GLN A 1 110 ? -13.153 -0.473 7.660 1.00 94.19 110 GLN A N 1
ATOM 844 C CA . GLN A 1 110 ? -13.810 -1.238 6.597 1.00 94.19 110 GLN A CA 1
ATOM 845 C C . GLN A 1 110 ? -13.242 -2.650 6.406 1.00 94.19 110 GLN A C 1
ATOM 847 O O . GLN A 1 110 ? -14.035 -3.599 6.398 1.00 94.19 110 GLN A O 1
ATOM 852 N N . PRO A 1 111 ? -11.910 -2.861 6.307 1.00 94.38 111 PRO A N 1
ATOM 853 C CA . PRO A 1 111 ? -11.359 -4.186 6.053 1.00 94.38 111 PRO A CA 1
ATOM 854 C C . PRO A 1 111 ? -11.854 -5.236 7.051 1.00 94.38 111 PRO A C 1
ATOM 856 O O . PRO A 1 111 ? -12.098 -4.953 8.227 1.00 94.38 111 PRO A O 1
ATOM 859 N N . LYS A 1 112 ? -11.965 -6.490 6.603 1.00 91.75 112 LYS A N 1
ATOM 860 C CA . LYS A 1 112 ? -12.298 -7.614 7.495 1.00 91.75 112 LYS A CA 1
ATOM 861 C C . LYS A 1 112 ? -11.307 -7.716 8.661 1.00 91.75 112 LYS A C 1
ATOM 863 O O . LYS A 1 112 ? -11.712 -7.959 9.789 1.00 91.75 112 LYS A O 1
ATOM 868 N N . ASN A 1 113 ? -10.033 -7.458 8.374 1.00 88.94 113 ASN A N 1
ATOM 869 C CA . ASN A 1 113 ? -8.936 -7.490 9.338 1.00 88.94 113 ASN A CA 1
ATOM 870 C C . ASN A 1 113 ? -8.509 -6.073 9.762 1.00 88.94 113 ASN A C 1
ATOM 872 O O . ASN A 1 113 ? -7.323 -5.828 9.968 1.00 88.94 113 ASN A O 1
ATOM 876 N N . ALA A 1 114 ? -9.441 -5.120 9.836 1.00 93.25 114 ALA A N 1
ATOM 877 C CA . ALA A 1 114 ? -9.124 -3.759 10.258 1.00 93.25 114 ALA A CA 1
ATOM 878 C C . ALA A 1 114 ? -8.606 -3.721 11.708 1.00 93.25 114 ALA A C 1
ATOM 880 O O . ALA A 1 114 ? -9.029 -4.525 12.538 1.00 93.25 114 ALA A O 1
ATOM 881 N N . ILE A 1 115 ? -7.691 -2.796 12.011 1.00 90.12 115 ILE A N 1
ATOM 882 C CA . ILE A 1 115 ? -6.991 -2.743 13.310 1.00 90.12 115 ILE A CA 1
ATOM 883 C C . ILE A 1 115 ? -7.980 -2.561 14.466 1.00 90.12 115 ILE A C 1
ATOM 885 O O . ILE A 1 115 ? -7.868 -3.258 15.470 1.00 90.12 115 ILE A O 1
ATOM 889 N N . LEU A 1 116 ? -8.983 -1.690 14.311 1.00 93.25 116 LEU A N 1
ATOM 890 C CA . LEU A 1 116 ? -9.982 -1.464 15.359 1.00 93.25 116 LEU A CA 1
ATOM 891 C C . LEU A 1 116 ? -10.781 -2.739 15.648 1.00 93.25 116 LEU A C 1
ATOM 893 O O . LEU A 1 116 ? -10.900 -3.128 16.802 1.00 93.25 116 LEU A O 1
ATOM 897 N N . LYS A 1 117 ? -11.207 -3.467 14.605 1.00 94.00 117 LYS A N 1
ATOM 898 C CA . LYS A 1 117 ? -11.903 -4.759 14.755 1.00 94.00 117 LYS A CA 1
ATOM 899 C C . LYS A 1 117 ? -11.054 -5.803 15.480 1.00 94.00 117 LYS A C 1
ATOM 901 O O . LYS A 1 117 ? -11.599 -6.633 16.202 1.00 94.00 117 LYS A 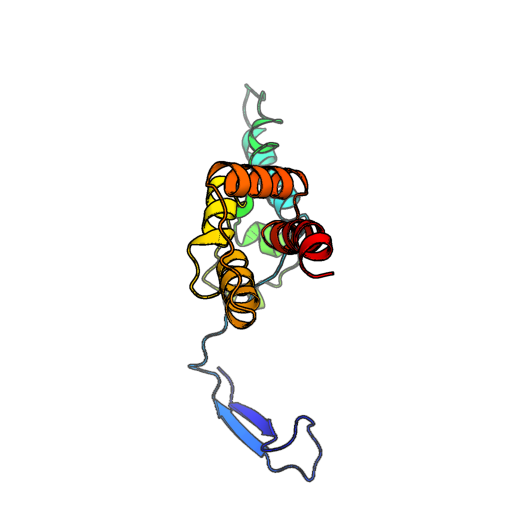O 1
ATOM 906 N N . GLN A 1 118 ? -9.734 -5.785 15.280 1.00 92.75 118 GLN A N 1
ATOM 907 C CA . GLN A 1 118 ? -8.822 -6.683 15.991 1.00 92.75 118 GLN A CA 1
ATOM 908 C C . GLN A 1 118 ? -8.803 -6.376 17.493 1.00 92.75 118 GLN A C 1
ATOM 910 O O . GLN A 1 118 ? -8.954 -7.305 18.279 1.00 92.75 118 GLN A O 1
ATOM 915 N N . TYR A 1 119 ? -8.695 -5.103 17.890 1.00 92.81 119 TYR A N 1
ATOM 916 C CA . TYR A 1 119 ? -8.729 -4.710 19.305 1.00 92.81 119 TYR A CA 1
ATOM 917 C C . TYR A 1 119 ? -10.096 -4.929 19.951 1.00 92.81 119 TYR A C 1
ATOM 919 O O . TYR A 1 119 ? -10.159 -5.458 21.054 1.00 92.81 119 TYR A O 1
ATOM 927 N N . GLN A 1 120 ? -11.185 -4.608 19.250 1.00 93.44 120 GLN A N 1
ATOM 928 C CA . GLN A 1 120 ? -12.541 -4.888 19.729 1.00 93.44 120 GLN A CA 1
ATOM 929 C C . GLN A 1 120 ? -12.731 -6.376 20.010 1.00 93.44 120 GLN A C 1
ATOM 931 O O . GLN A 1 120 ? -13.234 -6.755 21.060 1.00 93.44 120 GLN A O 1
ATOM 936 N N . LYS A 1 121 ? -12.275 -7.235 19.091 1.00 93.88 121 LYS A N 1
ATOM 937 C CA . LYS A 1 121 ? -12.349 -8.682 19.283 1.00 93.88 121 LYS A CA 1
ATOM 938 C C . LYS A 1 121 ? -11.431 -9.173 20.401 1.00 93.88 121 LYS A C 1
ATOM 940 O O . LYS A 1 121 ? -11.806 -10.118 21.080 1.00 93.88 121 LYS A O 1
ATOM 945 N N . LEU A 1 122 ? -10.249 -8.577 20.558 1.00 93.06 122 LEU A N 1
ATOM 946 C CA . LEU A 1 122 ? -9.307 -8.926 21.619 1.00 93.06 122 LEU A CA 1
ATOM 947 C C . LEU A 1 122 ? -9.917 -8.650 22.999 1.00 93.06 122 LEU A C 1
ATOM 949 O O . LEU A 1 122 ? -9.988 -9.564 23.804 1.00 93.06 122 LEU A O 1
ATOM 953 N N . LEU A 1 123 ? -10.424 -7.437 23.224 1.00 92.38 123 LEU A N 1
ATOM 954 C CA . LEU A 1 123 ? -11.024 -7.022 24.498 1.00 92.38 123 LEU A CA 1
ATOM 955 C C . LEU A 1 123 ? -12.369 -7.698 24.784 1.00 92.38 123 LEU A C 1
ATOM 957 O O . LEU A 1 123 ? -12.686 -7.970 25.937 1.00 92.38 123 LEU A O 1
ATOM 961 N N . ALA A 1 124 ? -13.120 -8.070 23.746 1.00 94.94 124 ALA A N 1
ATOM 962 C CA . ALA A 1 124 ? -14.333 -8.863 23.918 1.00 94.94 124 ALA A CA 1
ATOM 963 C C . ALA A 1 124 ? -14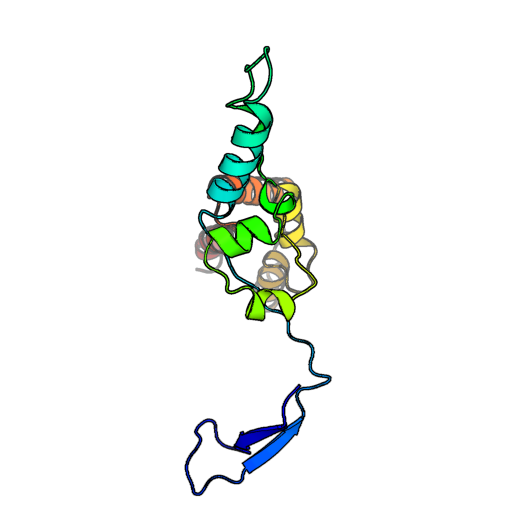.066 -10.263 24.507 1.00 94.94 124 ALA A C 1
ATOM 965 O O . ALA A 1 124 ? -14.981 -10.853 25.077 1.00 94.94 124 ALA A O 1
ATOM 966 N N . LEU A 1 125 ? -12.844 -10.810 24.382 1.00 94.06 125 LEU A N 1
ATOM 967 C CA . LEU A 1 125 ? -12.470 -12.066 25.053 1.00 94.06 125 LEU A CA 1
ATOM 968 C C . LEU A 1 125 ? -12.416 -11.911 26.576 1.00 94.06 125 LEU A C 1
ATOM 970 O O . LEU A 1 125 ? -12.653 -12.887 27.282 1.00 94.06 125 LEU A O 1
ATOM 974 N N . ASP A 1 126 ? -12.166 -10.692 27.047 1.00 93.56 126 ASP A N 1
ATOM 975 C CA . ASP A 1 126 ? -12.160 -10.311 28.458 1.00 93.56 126 ASP A CA 1
ATOM 976 C C . ASP A 1 126 ? -13.493 -9.658 28.872 1.00 93.56 126 ASP A C 1
ATOM 978 O O . ASP A 1 126 ? -13.566 -8.949 29.872 1.00 93.56 126 ASP A O 1
ATOM 982 N N . GLU A 1 127 ? -14.555 -9.873 28.083 1.00 94.69 127 GLU A N 1
ATOM 983 C CA . GLU A 1 127 ? -15.904 -9.325 28.293 1.00 94.69 127 GLU A CA 1
ATOM 984 C C . GLU A 1 127 ? -15.970 -7.780 28.312 1.00 94.69 127 GLU A C 1
ATOM 986 O O . GLU A 1 127 ? -16.927 -7.194 28.821 1.00 94.69 127 GLU A O 1
ATOM 991 N N . VAL A 1 128 ? -14.986 -7.102 27.705 1.00 94.62 128 VAL A N 1
ATOM 992 C CA . VAL A 1 128 ? -14.946 -5.637 27.580 1.00 94.62 128 VAL A CA 1
ATOM 993 C C . VAL A 1 128 ? -15.504 -5.187 26.226 1.00 94.62 128 VAL A C 1
ATOM 995 O O . VAL A 1 128 ? -15.012 -5.589 25.169 1.00 94.62 128 VAL A O 1
ATOM 998 N N . ASP A 1 129 ? -16.504 -4.298 26.249 1.00 93.56 129 ASP A N 1
ATOM 999 C CA . ASP A 1 129 ? -17.035 -3.649 25.043 1.00 93.56 129 ASP A CA 1
ATOM 1000 C C . ASP A 1 129 ? -16.220 -2.395 24.686 1.00 93.56 129 ASP A C 1
ATOM 1002 O O . ASP A 1 129 ? -16.284 -1.370 25.367 1.00 93.56 129 ASP A O 1
ATOM 1006 N N . LEU A 1 130 ? -15.435 -2.482 23.609 1.00 92.56 130 LEU A N 1
ATOM 1007 C CA . LEU A 1 130 ? -14.624 -1.380 23.099 1.00 92.56 130 LEU A CA 1
ATOM 1008 C C . LEU A 1 130 ? -15.336 -0.673 21.940 1.00 92.56 130 LEU A C 1
ATOM 1010 O O . LEU A 1 130 ? -15.532 -1.243 20.861 1.00 92.56 130 LEU A O 1
ATOM 1014 N N . GLN A 1 131 ? -15.621 0.614 22.122 1.00 93.06 131 GLN A N 1
ATOM 1015 C CA . GLN A 1 131 ? -16.244 1.456 21.103 1.00 93.06 131 GLN A CA 1
ATOM 1016 C C . GLN A 1 131 ? -15.304 2.581 20.665 1.00 93.06 131 GLN A C 1
ATOM 1018 O O . GLN A 1 131 ? -14.580 3.162 21.470 1.00 93.06 131 GLN A O 1
ATOM 1023 N N . PHE A 1 132 ? -15.314 2.875 19.365 1.00 91.62 132 PHE A N 1
ATOM 1024 C CA . PHE A 1 132 ? -14.571 3.984 18.776 1.00 91.62 132 PHE A CA 1
ATOM 1025 C C . PHE A 1 132 ? -15.551 4.925 18.091 1.00 91.62 132 PHE A C 1
ATOM 1027 O O . PHE A 1 132 ? -16.218 4.527 17.138 1.00 91.62 132 PHE A O 1
ATOM 1034 N N . ASP A 1 133 ? -15.593 6.173 18.545 1.00 94.88 133 ASP A N 1
ATOM 1035 C CA . ASP A 1 133 ? -16.381 7.213 17.894 1.00 94.88 133 ASP A CA 1
ATOM 1036 C C . ASP A 1 133 ? -15.770 7.622 16.548 1.00 94.88 133 ASP A C 1
ATOM 1038 O O . ASP A 1 133 ? -14.545 7.665 16.376 1.00 94.88 133 ASP A O 1
ATOM 1042 N N . ASP A 1 134 ? -16.623 8.051 15.617 1.00 93.44 134 ASP A N 1
ATOM 1043 C CA . ASP A 1 134 ? -16.201 8.574 14.312 1.00 93.44 134 ASP A CA 1
ATOM 1044 C C . ASP A 1 134 ? -15.202 9.736 14.442 1.00 93.44 134 ASP A C 1
ATOM 1046 O O . ASP A 1 134 ? -14.267 9.862 13.646 1.00 93.44 134 ASP A O 1
ATOM 1050 N N . GLY A 1 135 ? -15.361 10.573 15.473 1.00 94.75 135 GLY A N 1
ATOM 1051 C CA . GLY A 1 135 ? -14.431 11.663 15.773 1.00 94.75 135 GLY A CA 1
ATOM 1052 C C . GLY A 1 135 ? -13.028 11.164 16.131 1.00 94.75 135 GLY A C 1
ATOM 1053 O O . GLY A 1 135 ? -12.038 11.719 15.650 1.00 94.75 135 GLY A O 1
ATOM 1054 N N . ALA A 1 136 ? -12.933 10.083 16.910 1.00 93.31 136 ALA A N 1
ATOM 1055 C CA . ALA A 1 136 ? -11.656 9.468 17.262 1.00 93.31 136 ALA A CA 1
ATOM 1056 C C . ALA A 1 136 ? -10.987 8.858 16.023 1.00 93.31 136 ALA A C 1
ATOM 1058 O O . ALA A 1 136 ? -9.800 9.086 15.783 1.00 93.31 136 ALA A O 1
ATOM 1059 N N . ILE A 1 137 ? -11.761 8.156 15.189 1.00 94.44 137 ILE A N 1
ATOM 1060 C CA . ILE A 1 137 ? -11.274 7.546 13.943 1.00 94.44 137 ILE A CA 1
ATOM 1061 C C . ILE A 1 137 ? -10.674 8.611 13.015 1.00 94.44 137 ILE A C 1
ATOM 1063 O O . ILE A 1 137 ? -9.557 8.431 12.520 1.00 94.44 137 ILE A O 1
ATOM 1067 N N . ARG A 1 138 ? -11.367 9.743 12.819 1.00 94.81 138 ARG A N 1
ATOM 1068 C CA . ARG A 1 138 ? -10.839 10.861 12.018 1.00 94.81 138 ARG A CA 1
ATOM 1069 C C . ARG A 1 138 ? -9.594 11.484 12.638 1.00 94.81 138 ARG A C 1
ATOM 1071 O O . ARG A 1 138 ? -8.625 11.727 11.928 1.00 94.81 138 ARG A O 1
ATOM 1078 N N . ALA A 1 139 ? -9.569 11.692 13.955 1.00 93.44 139 ALA A N 1
ATOM 1079 C CA . ALA A 1 139 ? -8.400 12.260 14.628 1.00 93.44 139 ALA A CA 1
ATOM 1080 C C . ALA A 1 139 ? -7.147 11.384 14.442 1.00 93.44 139 ALA A C 1
ATOM 1082 O O . ALA A 1 139 ? -6.068 11.896 14.133 1.00 93.44 139 ALA A O 1
ATOM 1083 N N . ILE A 1 140 ? -7.302 10.061 14.553 1.00 93.31 140 ILE A N 1
ATOM 1084 C CA . ILE A 1 140 ? -6.224 9.095 14.304 1.00 93.31 140 ILE A CA 1
ATOM 1085 C C . ILE A 1 140 ? -5.785 9.142 12.835 1.00 93.31 140 ILE A C 1
ATOM 1087 O O . ILE A 1 140 ? -4.584 9.156 12.554 1.00 93.31 140 ILE A O 1
ATOM 1091 N N . ALA A 1 141 ? -6.735 9.186 11.896 1.00 93.06 141 ALA A N 1
ATOM 1092 C CA . ALA A 1 141 ? -6.445 9.274 10.467 1.00 93.06 141 ALA A CA 1
ATOM 1093 C C . ALA A 1 141 ? -5.669 10.553 10.114 1.00 93.06 141 ALA A C 1
ATOM 1095 O O . ALA A 1 141 ? -4.645 10.478 9.430 1.00 93.06 141 ALA A O 1
ATOM 1096 N N . LYS A 1 142 ? -6.086 11.703 10.652 1.00 93.19 142 LYS A N 1
ATOM 1097 C CA . LYS A 1 142 ? -5.400 12.988 10.490 1.00 93.19 142 LYS A CA 1
ATOM 1098 C C . LYS A 1 142 ? -3.972 12.940 11.038 1.00 93.19 142 LYS A C 1
ATOM 1100 O O . LYS A 1 142 ? -3.024 13.285 10.335 1.00 93.19 142 LYS A O 1
ATOM 1105 N N . GLN A 1 143 ? -3.797 12.425 12.255 1.00 91.62 143 GLN A N 1
ATOM 1106 C CA . GLN A 1 143 ? -2.473 12.283 12.866 1.00 91.62 143 GLN A CA 1
ATOM 1107 C C . GLN A 1 143 ? -1.564 11.326 12.071 1.00 91.62 143 GLN A C 1
ATOM 1109 O O . GLN A 1 143 ? -0.351 11.528 11.989 1.00 91.62 143 GLN A O 1
ATOM 1114 N N . ALA A 1 144 ? -2.123 10.271 11.473 1.00 91.50 144 ALA A N 1
ATOM 1115 C CA . ALA A 1 144 ? -1.378 9.360 10.607 1.00 91.50 144 ALA A CA 1
ATOM 1116 C C . ALA A 1 144 ? -0.960 10.019 9.284 1.00 91.50 144 ALA A C 1
ATOM 1118 O O . ALA A 1 144 ? 0.163 9.787 8.823 1.00 91.50 144 ALA A O 1
ATOM 1119 N N . ALA A 1 145 ? -1.822 10.855 8.699 1.00 88.69 145 ALA A N 1
ATOM 1120 C CA . ALA A 1 145 ? -1.528 11.600 7.477 1.00 88.69 145 ALA A CA 1
ATOM 1121 C C . ALA A 1 145 ? -0.334 12.555 7.669 1.00 88.69 145 ALA A C 1
ATOM 1123 O O . ALA A 1 145 ? 0.580 12.577 6.842 1.00 88.69 145 ALA A O 1
ATOM 1124 N N . GLU A 1 146 ? -0.269 13.253 8.808 1.00 87.69 146 GLU A N 1
ATOM 1125 C CA . GLU A 1 146 ? 0.848 14.145 9.163 1.00 87.69 146 GLU A CA 1
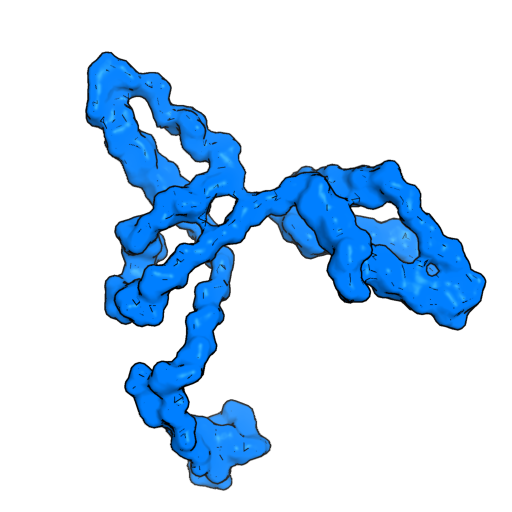ATOM 1126 C C . GLU A 1 146 ? 2.201 13.412 9.238 1.00 87.69 146 GLU A C 1
ATOM 1128 O O . GLU A 1 146 ? 3.245 13.980 8.913 1.00 87.69 146 GLU A O 1
ATOM 1133 N N . LYS A 1 147 ? 2.199 12.122 9.603 1.00 83.00 147 LYS A N 1
ATOM 1134 C CA . LYS A 1 147 ? 3.416 11.303 9.726 1.00 83.00 147 LYS A CA 1
ATOM 1135 C C . LYS A 1 147 ? 3.959 10.766 8.398 1.00 83.00 147 LYS A C 1
ATOM 1137 O O . LYS A 1 147 ? 4.990 10.091 8.428 1.00 83.00 147 LYS A O 1
ATOM 1142 N N . LYS A 1 148 ? 3.278 10.986 7.262 1.00 77.31 148 LYS A N 1
ATOM 1143 C CA . LYS A 1 148 ? 3.691 10.583 5.893 1.00 77.31 148 LYS A CA 1
ATOM 1144 C C . LYS A 1 148 ? 4.190 9.132 5.741 1.00 77.31 148 LYS A C 1
ATOM 1146 O O . LYS A 1 148 ? 4.948 8.809 4.834 1.00 77.31 148 LYS A O 1
ATOM 1151 N N . THR A 1 149 ? 3.759 8.233 6.623 1.00 79.81 149 THR A N 1
ATOM 1152 C CA . THR A 1 149 ? 4.166 6.812 6.655 1.00 79.81 149 THR A CA 1
ATOM 1153 C C . THR A 1 149 ? 3.003 5.869 6.320 1.00 79.81 149 THR A C 1
ATOM 1155 O O . THR A 1 149 ? 3.135 4.644 6.396 1.00 79.81 149 THR A O 1
ATOM 1158 N N . GLY A 1 150 ? 1.867 6.443 5.901 1.00 81.31 150 GLY A N 1
ATOM 1159 C CA . GLY A 1 150 ? 0.673 5.735 5.441 1.00 81.31 150 GLY A CA 1
ATOM 1160 C C . GLY A 1 150 ? 0.032 4.870 6.527 1.00 81.31 150 GLY A C 1
ATOM 1161 O O . GLY A 1 150 ? 0.125 5.157 7.720 1.00 81.31 150 GLY A O 1
ATOM 1162 N N . ALA A 1 151 ? -0.587 3.759 6.118 1.00 83.19 151 ALA A N 1
ATOM 1163 C CA . ALA A 1 151 ? -1.307 2.860 7.023 1.00 83.19 151 ALA A CA 1
ATOM 1164 C C . ALA A 1 151 ? -0.442 2.245 8.145 1.00 83.19 151 ALA A C 1
ATOM 1166 O O . ALA A 1 151 ? -0.976 1.812 9.164 1.00 83.19 151 ALA A O 1
ATOM 1167 N N . ARG A 1 152 ? 0.893 2.228 8.008 1.00 87.06 152 ARG A N 1
ATOM 1168 C CA . ARG A 1 152 ? 1.794 1.763 9.080 1.00 87.06 152 ARG A CA 1
ATOM 1169 C C . ARG A 1 152 ? 1.729 2.670 10.311 1.00 87.06 152 ARG A C 1
ATOM 1171 O O . ARG A 1 152 ? 1.802 2.171 11.431 1.00 87.06 152 ARG A O 1
ATOM 1178 N N . ALA A 1 153 ? 1.533 3.975 10.109 1.00 88.62 153 ALA A N 1
ATOM 1179 C CA . ALA A 1 153 ? 1.394 4.944 11.192 1.00 88.62 153 ALA A CA 1
ATOM 1180 C C . ALA A 1 153 ? 0.160 4.674 12.057 1.00 88.62 153 ALA A C 1
ATOM 1182 O O . ALA A 1 153 ? 0.222 4.841 13.273 1.00 88.62 153 ALA A O 1
ATOM 1183 N N . LEU A 1 154 ? -0.936 4.218 11.436 1.00 91.12 154 LEU A N 1
ATOM 1184 C CA . LEU A 1 154 ? -2.198 3.935 12.121 1.00 91.12 154 LEU A CA 1
ATOM 1185 C C . LEU A 1 154 ? -1.997 2.935 13.258 1.00 91.12 154 LEU A C 1
ATOM 1187 O O . LEU A 1 154 ? -2.438 3.179 14.376 1.00 91.12 154 LEU A O 1
ATOM 1191 N N . ARG A 1 155 ? -1.273 1.840 12.996 1.00 89.50 155 ARG A N 1
ATOM 1192 C CA . ARG A 1 155 ? -1.017 0.811 14.009 1.00 89.50 155 ARG A CA 1
ATOM 1193 C C . ARG A 1 155 ? -0.229 1.364 15.191 1.00 89.50 155 ARG A C 1
ATOM 1195 O O . ARG A 1 155 ? -0.648 1.160 16.319 1.00 89.50 155 ARG A O 1
ATOM 1202 N N . ALA A 1 156 ? 0.848 2.103 14.927 1.00 89.94 156 ALA A N 1
ATOM 1203 C CA . ALA A 1 156 ? 1.681 2.687 15.977 1.00 89.94 156 ALA A CA 1
ATOM 1204 C C . ALA A 1 156 ? 0.918 3.709 16.838 1.00 89.94 156 ALA A C 1
ATOM 1206 O O . ALA A 1 156 ? 1.153 3.805 18.039 1.00 89.94 156 ALA A O 1
ATOM 1207 N N . ILE A 1 157 ? 0.010 4.482 16.230 1.00 91.50 157 ILE A N 1
ATOM 1208 C CA . ILE A 1 157 ? -0.833 5.441 16.955 1.00 91.50 157 ILE A CA 1
ATOM 1209 C C . ILE A 1 157 ? -1.820 4.699 17.860 1.00 91.50 157 ILE A C 1
ATOM 1211 O O . ILE A 1 157 ? -1.878 4.995 19.049 1.00 91.50 157 ILE A O 1
ATOM 1215 N N . ILE A 1 158 ? -2.549 3.715 17.323 1.00 91.00 158 ILE A N 1
ATOM 1216 C CA . ILE A 1 158 ? -3.509 2.926 18.108 1.00 91.00 158 ILE A CA 1
ATOM 1217 C C . ILE A 1 158 ? -2.807 2.174 19.237 1.00 91.00 158 ILE A C 1
ATOM 1219 O O . ILE A 1 158 ? -3.259 2.230 20.369 1.00 91.00 158 ILE A O 1
ATOM 1223 N N . GLU A 1 159 ? -1.698 1.498 18.948 1.00 89.50 159 GLU A N 1
ATOM 1224 C CA . GLU A 1 159 ? -0.954 0.712 19.936 1.00 89.50 159 GLU A CA 1
ATOM 1225 C C . GLU A 1 159 ? -0.508 1.567 21.122 1.00 89.50 159 GLU A C 1
ATOM 1227 O O . GLU A 1 159 ? -0.645 1.138 22.262 1.00 89.50 159 GLU A O 1
ATOM 1232 N N . LYS A 1 160 ? -0.087 2.813 20.874 1.00 89.88 160 LYS A N 1
ATOM 1233 C CA . LYS A 1 160 ? 0.232 3.761 21.943 1.00 89.88 160 LYS A CA 1
ATOM 1234 C C . LYS A 1 160 ? -0.967 4.045 22.856 1.00 89.88 160 LYS A C 1
ATOM 1236 O O . LYS A 1 160 ? -0.780 4.109 24.061 1.00 89.88 160 LYS A O 1
ATOM 1241 N N . PHE A 1 161 ? -2.164 4.239 22.301 1.00 88.75 161 PHE A N 1
ATOM 1242 C CA . PHE A 1 161 ? -3.369 4.506 23.098 1.00 88.75 161 PHE A CA 1
ATOM 1243 C C . PHE A 1 161 ? -3.896 3.258 23.808 1.00 88.75 161 PHE A C 1
ATOM 1245 O O . PHE A 1 161 ? -4.374 3.345 24.931 1.00 88.75 161 PHE A O 1
ATOM 1252 N N . MET A 1 162 ? -3.806 2.100 23.155 1.00 88.69 162 MET A N 1
ATOM 1253 C CA . MET A 1 162 ? -4.287 0.839 23.713 1.00 88.69 162 MET A CA 1
ATOM 1254 C C . MET A 1 162 ? -3.381 0.311 24.823 1.00 88.69 162 MET A C 1
ATOM 1256 O O . MET A 1 162 ? -3.862 -0.438 25.663 1.00 88.69 162 MET A O 1
ATOM 1260 N N . LEU A 1 163 ? -2.096 0.682 24.843 1.00 88.38 163 LEU A N 1
ATOM 1261 C CA . LEU A 1 163 ? -1.151 0.223 25.861 1.00 88.38 163 LEU A CA 1
ATOM 1262 C C . LEU A 1 163 ? -1.650 0.560 27.271 1.00 88.38 163 LEU A C 1
ATOM 1264 O O . LEU A 1 163 ? -1.759 -0.343 28.086 1.00 88.38 163 LEU A O 1
ATOM 1268 N N . ASP A 1 164 ? -2.058 1.803 27.520 1.00 82.62 164 ASP A N 1
ATOM 1269 C CA . ASP A 1 164 ? -2.552 2.230 28.840 1.00 82.62 164 ASP A CA 1
ATOM 1270 C C . ASP A 1 164 ? -3.914 1.612 29.218 1.00 82.62 164 ASP A C 1
ATOM 1272 O O . ASP A 1 164 ? -4.313 1.665 30.373 1.00 82.62 164 ASP A O 1
ATOM 1276 N N . ILE A 1 165 ? -4.660 1.072 28.249 1.00 83.75 165 ILE A N 1
ATOM 1277 C CA . ILE A 1 165 ? -5.967 0.427 28.476 1.00 83.75 165 ILE A CA 1
ATOM 1278 C C . ILE A 1 165 ? -5.790 -1.072 28.753 1.00 83.75 165 ILE A C 1
ATOM 1280 O O . ILE A 1 165 ? -6.602 -1.679 29.446 1.00 83.75 165 ILE A O 1
ATOM 1284 N N . MET A 1 166 ? -4.752 -1.681 28.175 1.00 82.25 166 MET A N 1
ATOM 1285 C CA . MET A 1 166 ? -4.455 -3.109 28.313 1.00 82.25 166 MET A CA 1
ATOM 1286 C C . MET A 1 166 ? -3.607 -3.444 29.552 1.00 82.25 166 MET A C 1
ATOM 1288 O O . MET A 1 166 ? -3.523 -4.622 29.897 1.00 82.25 166 MET A O 1
ATOM 1292 N N . TYR A 1 167 ? -2.964 -2.455 30.182 1.00 76.12 167 TYR A N 1
ATOM 1293 C CA . TYR A 1 167 ? -2.132 -2.596 31.388 1.00 76.12 167 TYR A CA 1
ATOM 1294 C C . TYR A 1 167 ? -2.752 -1.868 32.579 1.00 76.12 167 TYR A C 1
ATOM 1296 O O . TYR A 1 167 ? -2.641 -2.411 33.703 1.00 76.12 167 TYR A O 1
#

Foldseek 3Di:
DDWDWDFDPDPDDDPPTDIDIDDCPPPDDDDDDDQPCLLVLLLVVVLVVQCPDPDNPCNCVSVPPQASCVSDDPVSVVVSPDDVVVVVVVVDDDDDGQQDLVNLLCQQPPDPPHPVVVVQVVVVVVVDHDDDDPVNSSVLSVVQVVVSPGNVSSNVSVCVVCVVVVD

Solvent-accessible surface area (backbone atoms only — not comparable to full-atom values): 10478 Å² total; per-residue (Å²): 105,53,79,43,80,42,54,56,98,49,94,61,92,49,96,88,49,54,67,45,79,45,71,44,65,85,60,87,83,85,88,84,81,87,67,83,66,50,58,56,50,45,48,52,51,56,43,58,66,59,58,78,51,104,72,69,84,54,87,65,78,65,73,83,49,74,51,54,59,73,71,64,48,74,66,47,45,39,74,74,66,49,54,68,79,57,49,70,75,49,85,77,83,86,69,82,70,67,78,47,48,68,55,42,36,40,53,41,62,66,48,94,82,8,61,53,58,51,52,32,55,55,39,43,76,73,75,39,89,68,84,80,54,71,70,56,45,47,52,50,17,48,58,18,52,76,63,75,56,49,77,64,36,45,54,60,55,50,52,62,63,45,48,76,74,78,107